Protein AF-A0A260ZCN0-F1 (afdb_monomer_lite)

Radius of gyration: 66.16 Å; chains: 1; bounding box: 116×48×173 Å

Sequence (180 aa):
MSRKSAQKAKTESAELRALKKELEFVKFQLKKEKLTNKLKAQRNEKEIQELIAEGESVLSQQHQEQEREMNQMKQKVRETRQLLEHEEFIHNRNIVVQMECDEEMLKKEQAITRQLEQRNKELKDALDKGIKCGHTLCVRCLKQIARPDSIECPFDDHVTELDEKEKIDGLPKNYIVFNM

Structure (mmCIF, N/CA/C/O backbone):
data_AF-A0A260ZCN0-F1
#
_entry.id   AF-A0A260ZCN0-F1
#
loop_
_atom_site.group_PDB
_atom_site.id
_atom_site.type_symbol
_atom_site.label_atom_id
_atom_site.label_alt_id
_atom_site.label_comp_id
_atom_site.label_asym_id
_atom_site.label_entity_id
_atom_site.label_seq_id
_atom_site.pdbx_PDB_ins_code
_atom_site.Cartn_x
_atom_site.Cartn_y
_atom_site.Cartn_z
_atom_site.occupancy
_atom_site.B_iso_or_equiv
_atom_site.auth_seq_id
_atom_site.auth_comp_id
_atom_site.auth_asym_id
_atom_site.auth_atom_id
_atom_site.pdbx_PDB_model_num
ATOM 1 N N . MET A 1 1 ? 74.361 25.946 -81.934 1.00 52.28 1 MET A N 1
ATOM 2 C CA . MET A 1 1 ? 73.601 26.024 -80.662 1.00 52.28 1 MET A CA 1
ATOM 3 C C . MET A 1 1 ? 72.387 25.070 -80.562 1.00 52.28 1 MET A C 1
ATOM 5 O O . MET A 1 1 ? 71.579 25.234 -79.665 1.00 52.28 1 MET A O 1
ATOM 9 N N . SER A 1 2 ? 72.263 24.019 -81.391 1.00 58.28 2 SER A N 1
ATOM 10 C CA . SER A 1 2 ? 70.994 23.261 -81.523 1.00 58.28 2 SER A CA 1
ATOM 11 C C . SER A 1 2 ? 70.897 21.941 -80.712 1.00 58.28 2 SER A C 1
ATOM 13 O O . SER A 1 2 ? 69.807 21.522 -80.336 1.00 58.28 2 SER A O 1
ATOM 15 N N . ARG A 1 3 ? 72.020 21.295 -80.343 1.00 57.66 3 ARG A N 1
ATOM 16 C CA . ARG A 1 3 ? 72.002 19.980 -79.651 1.00 57.66 3 ARG A CA 1
ATOM 17 C C . ARG A 1 3 ? 71.598 20.027 -78.167 1.00 57.66 3 ARG A C 1
ATOM 19 O O . ARG A 1 3 ? 70.910 19.119 -77.713 1.00 57.66 3 ARG A O 1
ATOM 26 N N . LYS A 1 4 ? 71.961 21.082 -77.421 1.00 58.62 4 LYS A N 1
ATOM 27 C CA . LYS A 1 4 ? 71.627 21.208 -75.984 1.00 58.62 4 LYS A CA 1
ATOM 28 C C . LYS A 1 4 ? 70.117 21.387 -75.740 1.00 58.62 4 LYS A C 1
ATOM 30 O O . LYS A 1 4 ? 69.588 20.789 -74.810 1.00 58.62 4 LYS A O 1
ATOM 35 N N . SER A 1 5 ? 69.410 22.119 -76.607 1.00 61.53 5 SER A N 1
ATOM 36 C CA . SER A 1 5 ? 67.952 22.308 -76.492 1.00 61.53 5 SER A CA 1
ATOM 37 C C . SER A 1 5 ? 67.153 21.039 -76.809 1.00 61.53 5 SER A C 1
ATOM 39 O O . SER A 1 5 ? 66.167 20.756 -76.139 1.00 61.53 5 SER A O 1
ATOM 41 N N . ALA A 1 6 ? 67.599 20.224 -77.773 1.00 62.78 6 ALA A N 1
ATOM 42 C CA . ALA A 1 6 ? 66.925 18.969 -78.126 1.00 62.78 6 ALA A CA 1
ATOM 43 C C . ALA A 1 6 ? 67.059 17.879 -77.044 1.00 62.78 6 ALA A C 1
ATOM 45 O O . ALA A 1 6 ? 66.185 17.027 -76.902 1.00 62.78 6 ALA A O 1
ATOM 46 N N . GLN A 1 7 ? 68.155 17.893 -76.280 1.00 65.44 7 GLN A N 1
ATOM 47 C CA . GLN A 1 7 ? 68.408 16.933 -75.203 1.00 65.44 7 GLN A CA 1
ATOM 48 C C . GLN A 1 7 ? 67.627 17.299 -73.933 1.00 65.44 7 GLN A C 1
ATOM 50 O O . GLN A 1 7 ? 67.027 16.416 -73.326 1.00 65.44 7 GLN A O 1
ATOM 55 N N . LYS A 1 8 ? 67.528 18.602 -73.624 1.00 70.06 8 LYS A N 1
ATOM 56 C CA . LYS A 1 8 ? 66.684 19.145 -72.549 1.00 70.06 8 LYS A CA 1
ATOM 57 C C . LYS A 1 8 ? 65.188 18.882 -72.789 1.00 70.06 8 LYS A C 1
ATOM 59 O O . LYS A 1 8 ? 64.498 18.404 -71.899 1.00 70.06 8 LYS A O 1
ATOM 64 N N . ALA A 1 9 ? 64.710 19.060 -74.023 1.00 69.62 9 ALA A N 1
ATOM 65 C CA . ALA A 1 9 ? 63.323 18.746 -74.383 1.00 69.62 9 ALA A CA 1
ATOM 66 C C . ALA A 1 9 ? 62.988 17.241 -74.262 1.00 69.62 9 ALA A C 1
ATOM 68 O O . ALA A 1 9 ? 61.853 16.864 -73.967 1.00 69.62 9 ALA A O 1
ATOM 69 N N . LYS A 1 10 ? 63.971 16.353 -74.477 1.00 72.19 10 LYS A N 1
ATOM 70 C CA . LYS A 1 10 ? 63.798 14.900 -74.307 1.00 72.19 10 LYS A CA 1
ATOM 71 C C . LYS A 1 10 ? 63.742 14.485 -72.837 1.00 72.19 10 LYS A C 1
ATOM 73 O O . LYS A 1 10 ? 62.927 13.626 -72.507 1.00 72.19 10 LYS A O 1
ATOM 78 N N . THR A 1 11 ? 64.567 15.079 -71.973 1.00 74.44 11 THR A N 1
ATOM 79 C CA . THR A 1 11 ? 64.522 14.830 -70.523 1.00 74.44 11 THR A CA 1
ATOM 80 C C . THR A 1 11 ? 63.240 15.384 -69.910 1.00 74.44 11 THR A C 1
ATOM 82 O O . THR A 1 11 ? 62.539 14.640 -69.234 1.00 74.44 11 THR A O 1
ATOM 85 N N . GLU A 1 12 ? 62.834 16.603 -70.278 1.00 76.50 12 GLU A N 1
ATOM 86 C CA . GLU A 1 12 ? 61.551 17.192 -69.862 1.00 76.50 12 GLU A CA 1
ATOM 87 C C . GLU A 1 12 ? 60.355 16.333 -70.331 1.00 76.50 12 GLU A C 1
ATOM 89 O O . GLU A 1 12 ? 59.405 16.103 -69.586 1.00 76.50 12 GLU A O 1
ATOM 94 N N . SER A 1 13 ? 60.411 15.759 -71.541 1.00 81.94 13 SER A N 1
ATOM 95 C CA . SER A 1 13 ? 59.388 14.824 -72.048 1.00 81.94 13 SER A CA 1
ATOM 96 C C . SER A 1 13 ? 59.341 13.483 -71.295 1.00 81.94 13 SER A C 1
ATOM 98 O O . SER A 1 13 ? 58.280 12.847 -71.218 1.00 81.94 13 SER A O 1
ATOM 100 N N . ALA A 1 14 ? 60.476 13.015 -70.774 1.00 84.50 14 ALA A N 1
ATOM 101 C CA . ALA A 1 14 ? 60.560 11.793 -69.978 1.00 84.50 14 ALA A CA 1
ATOM 102 C C . ALA A 1 14 ? 60.052 12.026 -68.547 1.00 84.50 14 ALA A C 1
ATOM 104 O O . ALA A 1 14 ? 59.240 11.239 -68.061 1.00 84.50 14 ALA A O 1
ATOM 105 N N . GLU A 1 15 ? 60.440 13.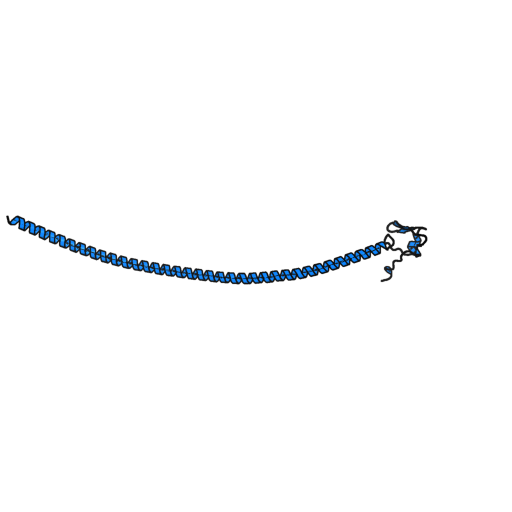140 -67.925 1.00 88.62 15 GLU A N 1
ATOM 106 C CA . GLU A 1 15 ? 59.958 13.586 -66.611 1.00 88.62 15 GLU A CA 1
ATOM 107 C C . GLU A 1 15 ? 58.442 13.812 -66.619 1.00 88.62 15 GLU A C 1
ATOM 109 O O . GLU A 1 15 ? 57.727 13.286 -65.767 1.00 88.62 15 GLU A O 1
ATOM 114 N N . LEU A 1 16 ? 57.911 14.475 -67.652 1.00 88.75 16 LEU A N 1
ATOM 115 C CA . LEU A 1 16 ? 56.467 14.659 -67.820 1.00 88.75 16 LEU A CA 1
ATOM 116 C C . LEU A 1 16 ? 55.721 13.317 -67.943 1.00 88.75 16 LEU A C 1
ATOM 118 O O . LEU A 1 16 ? 54.585 13.181 -67.489 1.00 88.75 16 LEU A O 1
ATOM 122 N N . ARG A 1 17 ? 56.341 12.305 -68.566 1.00 88.25 17 ARG A N 1
ATOM 123 C CA . ARG A 1 17 ? 55.774 10.949 -68.655 1.00 88.25 17 ARG A CA 1
ATOM 124 C C . ARG A 1 17 ? 55.817 10.210 -67.319 1.00 88.25 17 ARG A C 1
ATOM 126 O O . ARG A 1 17 ? 54.862 9.494 -67.026 1.00 88.25 17 ARG A O 1
ATOM 133 N N . ALA A 1 18 ? 56.878 10.375 -66.532 1.00 90.69 18 ALA A N 1
ATOM 134 C CA . ALA A 1 18 ? 56.987 9.796 -65.194 1.00 90.69 18 ALA A CA 1
ATOM 135 C C . ALA A 1 18 ? 55.939 10.400 -64.244 1.00 90.69 18 ALA A C 1
ATOM 137 O O . ALA A 1 18 ? 55.134 9.660 -63.682 1.00 90.69 18 ALA A O 1
ATOM 138 N N . LEU A 1 19 ? 55.839 11.733 -64.198 1.00 92.50 19 LEU A N 1
ATOM 139 C CA . LEU A 1 19 ? 54.845 12.450 -63.392 1.00 92.50 19 LEU A CA 1
ATOM 140 C C . LEU A 1 19 ? 53.403 12.084 -63.769 1.00 92.50 19 LEU A C 1
ATOM 142 O O . LEU A 1 19 ? 52.552 11.937 -62.897 1.00 92.50 19 LEU A O 1
ATOM 146 N N . LYS A 1 20 ? 53.107 11.874 -65.060 1.00 93.62 20 LYS A N 1
ATOM 147 C CA . LYS A 1 20 ? 51.784 11.383 -65.488 1.00 93.62 20 LYS A CA 1
ATOM 148 C C . LYS A 1 20 ? 51.471 9.991 -64.938 1.00 93.62 20 LYS A C 1
ATOM 150 O O . LYS A 1 20 ? 50.339 9.755 -64.529 1.00 93.62 20 LYS A O 1
ATOM 155 N N . LYS A 1 21 ? 52.445 9.075 -64.917 1.00 94.19 21 LYS A N 1
ATOM 156 C CA . LYS A 1 21 ? 52.254 7.727 -64.353 1.00 94.19 21 LYS A CA 1
ATOM 157 C C . LYS A 1 21 ? 52.048 7.773 -62.840 1.00 94.19 21 LYS A C 1
ATOM 159 O O . LYS A 1 21 ? 51.161 7.088 -62.340 1.00 94.19 21 LYS A O 1
ATOM 164 N N . GLU A 1 22 ? 52.818 8.594 -62.132 1.00 94.62 22 GLU A N 1
ATOM 165 C CA . GLU A 1 22 ? 52.644 8.807 -60.690 1.00 94.62 22 GLU A CA 1
ATOM 166 C C . GLU A 1 22 ? 51.281 9.425 -60.371 1.00 94.62 22 GLU A C 1
ATOM 168 O O . GLU A 1 22 ? 50.583 8.944 -59.481 1.00 94.62 22 GLU A O 1
ATOM 173 N N . LEU A 1 23 ? 50.846 10.423 -61.145 1.00 95.38 23 LEU A N 1
ATOM 174 C CA . LEU A 1 23 ? 49.527 11.031 -60.988 1.00 95.38 23 LEU A CA 1
ATOM 175 C C . LEU A 1 23 ? 48.401 10.003 -61.176 1.00 95.38 23 LEU A C 1
ATOM 177 O O . LEU A 1 23 ? 47.452 9.988 -60.394 1.00 95.38 23 LEU A O 1
ATOM 181 N N . GLU A 1 24 ? 48.495 9.134 -62.184 1.00 95.38 24 GLU A N 1
ATOM 182 C CA . GLU A 1 24 ? 47.519 8.056 -62.384 1.00 95.38 24 GLU A CA 1
ATOM 183 C C . GLU A 1 24 ? 47.536 7.035 -61.236 1.00 95.38 24 GLU A C 1
ATOM 185 O O . GLU A 1 24 ? 46.475 6.612 -60.770 1.00 95.38 24 GLU A O 1
ATOM 190 N N . PHE A 1 25 ? 48.713 6.700 -60.703 1.00 95.62 25 PHE A N 1
ATOM 191 C CA . PHE A 1 25 ? 48.827 5.830 -59.533 1.00 95.62 25 PHE A CA 1
ATOM 192 C C . PHE A 1 25 ? 48.200 6.456 -58.277 1.00 95.62 25 PHE A C 1
ATOM 194 O O . PHE A 1 25 ? 47.422 5.802 -57.582 1.00 95.62 25 PHE A O 1
ATOM 201 N N . VAL A 1 26 ? 48.462 7.738 -58.009 1.00 95.88 26 VAL A N 1
ATOM 202 C CA . VAL A 1 26 ? 47.869 8.465 -56.876 1.00 95.88 26 VAL A CA 1
ATOM 203 C C . VAL A 1 26 ? 46.351 8.570 -57.027 1.00 95.88 26 VAL A C 1
ATOM 205 O O . VAL A 1 26 ? 45.623 8.321 -56.067 1.00 95.88 26 VAL A O 1
ATOM 208 N N . LYS A 1 27 ? 45.838 8.855 -58.232 1.00 96.06 27 LYS A N 1
ATOM 209 C CA . LYS A 1 27 ? 44.388 8.845 -58.508 1.00 96.06 27 LYS A CA 1
ATOM 210 C C . LYS A 1 27 ? 43.766 7.479 -58.227 1.00 96.06 27 LYS A C 1
ATOM 212 O O . LYS A 1 27 ? 42.673 7.413 -57.660 1.00 96.06 27 LYS A O 1
ATOM 217 N N . PHE A 1 28 ? 44.447 6.399 -58.608 1.00 96.06 28 PHE A N 1
ATOM 218 C CA . PHE A 1 28 ? 44.000 5.039 -58.323 1.00 96.06 28 PHE A CA 1
ATOM 219 C C . PHE A 1 28 ? 43.933 4.770 -56.812 1.00 96.06 28 PHE A C 1
ATOM 221 O O . PHE A 1 28 ? 42.899 4.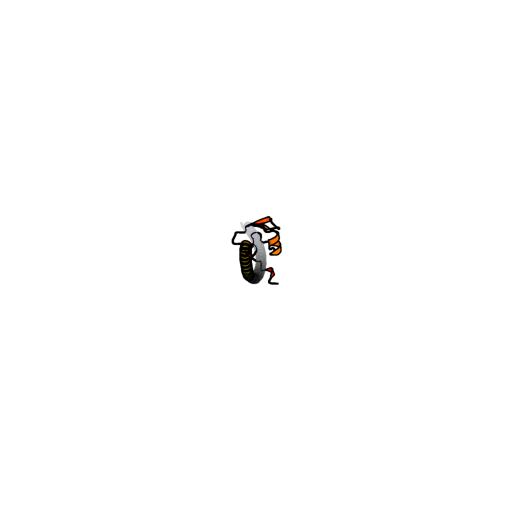304 -56.328 1.00 96.06 28 PHE A O 1
ATOM 228 N N . GLN A 1 29 ? 44.978 5.128 -56.058 1.00 96.25 29 GLN A N 1
ATOM 229 C CA . GLN A 1 29 ? 44.993 4.976 -54.597 1.00 96.25 29 GLN A CA 1
ATOM 230 C C . GLN A 1 29 ? 43.887 5.794 -53.928 1.00 96.25 29 GLN A C 1
ATOM 232 O O . GLN A 1 29 ? 43.117 5.252 -53.138 1.00 96.25 29 GLN A O 1
ATOM 237 N N . LEU A 1 30 ? 43.720 7.057 -54.329 1.00 96.31 30 LEU A N 1
ATOM 238 C CA . LEU A 1 30 ? 42.662 7.929 -53.822 1.00 96.31 30 LEU A CA 1
ATOM 239 C C . LEU A 1 30 ? 41.268 7.334 -54.081 1.00 96.31 30 LEU A C 1
ATOM 241 O O . LEU A 1 30 ? 40.384 7.399 -53.229 1.00 96.31 30 LEU A O 1
ATOM 245 N N . LYS A 1 31 ? 41.047 6.734 -55.258 1.00 96.38 31 LYS A N 1
ATOM 246 C CA . LYS A 1 31 ? 39.773 6.083 -55.595 1.00 96.38 31 LYS A CA 1
ATOM 247 C C . LYS A 1 31 ? 39.524 4.848 -54.726 1.00 96.38 31 LYS A C 1
ATOM 249 O O . LYS A 1 31 ? 38.403 4.667 -54.248 1.00 96.38 31 LYS A O 1
ATOM 254 N N . LYS A 1 32 ? 40.552 4.025 -54.496 1.00 96.69 32 LYS A N 1
ATOM 255 C CA . LYS A 1 32 ? 40.486 2.855 -53.607 1.00 96.69 32 LYS A CA 1
ATOM 256 C C . LYS A 1 32 ? 40.180 3.266 -52.165 1.00 96.69 32 LYS A C 1
ATOM 258 O O . LYS A 1 32 ? 39.310 2.673 -51.527 1.00 96.69 32 LYS A O 1
ATOM 263 N N . GLU A 1 33 ? 40.856 4.294 -51.667 1.00 96.50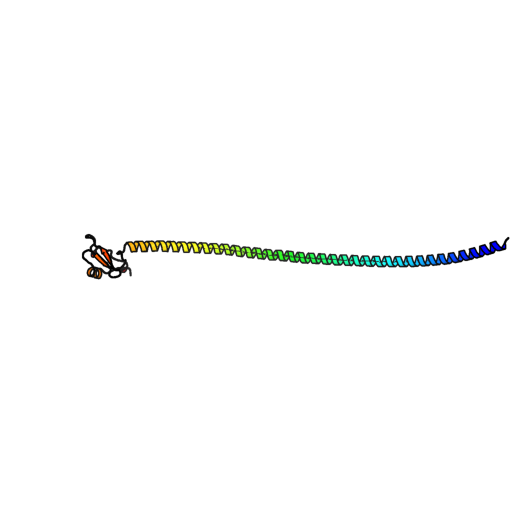 33 GLU A N 1
ATOM 264 C CA . GLU A 1 33 ? 40.660 4.812 -50.314 1.00 96.50 33 GLU A CA 1
ATOM 265 C C . GLU A 1 33 ? 39.252 5.391 -50.134 1.00 96.50 33 GLU A C 1
ATOM 267 O O . GLU A 1 33 ? 38.553 5.022 -49.193 1.00 96.50 33 GLU A O 1
ATOM 272 N N . LYS A 1 34 ? 38.768 6.192 -51.093 1.00 96.31 34 LYS A N 1
ATOM 273 C CA . LYS A 1 34 ? 37.386 6.701 -51.099 1.00 96.31 34 LYS A CA 1
ATOM 274 C C . LYS A 1 34 ? 36.351 5.579 -51.045 1.00 96.31 34 LYS A C 1
ATOM 276 O O . LYS A 1 34 ? 35.388 5.678 -50.287 1.00 96.31 34 LYS A O 1
ATOM 281 N N . LEU A 1 35 ? 36.544 4.515 -51.828 1.00 96.69 35 LEU A N 1
ATOM 282 C CA . LEU A 1 35 ? 35.643 3.361 -51.818 1.00 96.69 35 LEU A CA 1
ATOM 283 C C . LEU A 1 35 ? 35.655 2.659 -50.452 1.00 96.69 35 LEU A C 1
ATOM 285 O O . LEU A 1 35 ? 34.602 2.341 -49.906 1.00 96.69 35 LEU A O 1
ATOM 289 N N . THR A 1 36 ? 36.847 2.472 -49.883 1.00 96.38 36 THR A N 1
ATOM 290 C CA . THR A 1 36 ? 37.036 1.835 -48.573 1.00 96.38 36 THR A CA 1
ATOM 291 C C . THR A 1 36 ? 36.370 2.650 -47.463 1.00 96.38 36 THR A C 1
ATOM 293 O O . THR A 1 36 ? 35.648 2.092 -46.640 1.00 96.38 36 THR A O 1
ATOM 296 N N . ASN A 1 37 ? 36.549 3.972 -47.467 1.00 96.50 37 ASN A N 1
ATOM 297 C CA . ASN A 1 37 ? 35.938 4.865 -46.485 1.00 96.50 37 ASN A CA 1
ATOM 298 C C . ASN A 1 37 ? 34.414 4.888 -46.616 1.00 96.50 37 ASN A C 1
ATOM 300 O O . ASN A 1 37 ? 33.721 4.849 -45.604 1.00 96.50 37 ASN A O 1
ATOM 304 N N . LYS A 1 38 ? 33.884 4.862 -47.846 1.00 97.00 38 LYS A N 1
ATOM 305 C CA . LYS A 1 38 ? 32.438 4.768 -48.081 1.00 97.00 38 LYS A CA 1
ATOM 306 C C . LYS A 1 38 ? 31.850 3.478 -47.502 1.00 97.00 38 LYS A C 1
ATOM 308 O O . LYS A 1 38 ? 30.822 3.531 -46.837 1.00 97.00 38 LYS A O 1
ATOM 313 N N . LEU A 1 39 ? 32.509 2.339 -47.721 1.00 96.31 39 LEU A N 1
ATOM 314 C CA . LEU A 1 39 ? 32.069 1.052 -47.172 1.00 96.31 39 LEU A CA 1
ATOM 315 C C . LEU A 1 39 ? 32.130 1.029 -45.639 1.00 96.31 39 LEU A C 1
ATOM 317 O O . LEU A 1 39 ? 31.202 0.541 -45.001 1.00 96.31 39 LEU A O 1
ATOM 321 N N . LYS A 1 40 ? 33.191 1.589 -45.042 1.00 97.06 40 LYS A N 1
ATOM 322 C CA . LYS A 1 40 ? 33.300 1.727 -43.581 1.00 97.06 40 LYS A CA 1
ATOM 323 C C . LYS A 1 40 ? 32.192 2.609 -43.011 1.00 97.06 40 LYS A C 1
ATOM 325 O O . LYS A 1 40 ? 31.557 2.209 -42.048 1.00 97.06 40 LYS A O 1
ATOM 330 N N . ALA A 1 41 ? 31.921 3.760 -43.626 1.00 96.69 41 ALA A N 1
ATOM 331 C CA . ALA A 1 41 ? 30.849 4.651 -43.190 1.00 96.69 41 ALA A CA 1
ATOM 332 C C . ALA A 1 41 ? 29.482 3.949 -43.215 1.00 96.69 41 ALA A C 1
ATOM 334 O O . ALA A 1 41 ? 28.764 3.996 -42.227 1.00 96.69 41 ALA A O 1
ATOM 335 N N . GLN A 1 42 ? 29.173 3.217 -44.292 1.00 96.62 42 GLN A N 1
ATOM 336 C CA . GLN A 1 42 ? 27.932 2.439 -44.392 1.00 96.62 42 GLN A CA 1
ATOM 337 C C . GLN A 1 42 ? 27.834 1.328 -43.342 1.00 96.62 42 GLN A C 1
ATOM 339 O O . GLN A 1 42 ? 26.749 1.051 -42.842 1.00 96.62 42 GLN A O 1
ATOM 344 N N . ARG A 1 43 ? 28.951 0.666 -43.020 1.00 97.00 43 ARG A N 1
ATOM 345 C CA . ARG A 1 43 ? 28.979 -0.353 -41.965 1.00 97.00 43 ARG A CA 1
ATOM 346 C C . ARG A 1 43 ? 28.701 0.265 -40.598 1.00 97.00 43 ARG A C 1
ATOM 348 O O . ARG A 1 43 ? 27.837 -0.230 -39.890 1.00 97.00 43 ARG A O 1
ATOM 355 N N . ASN A 1 44 ? 29.391 1.355 -40.275 1.00 96.19 44 ASN A N 1
ATOM 356 C CA . ASN A 1 44 ? 29.216 2.047 -39.003 1.00 96.19 44 ASN A CA 1
ATOM 357 C C . ASN A 1 44 ? 27.791 2.605 -38.863 1.00 96.19 44 ASN A C 1
ATOM 359 O O . ASN A 1 44 ? 27.219 2.549 -37.785 1.00 96.19 44 ASN A O 1
ATOM 363 N N . GLU A 1 45 ? 27.202 3.120 -39.945 1.00 97.50 45 GLU A N 1
ATOM 364 C CA . GLU A 1 45 ? 25.824 3.620 -39.942 1.00 97.50 45 GLU A CA 1
ATOM 365 C C . GLU A 1 45 ? 24.811 2.512 -39.623 1.00 97.50 45 GLU A C 1
ATOM 367 O O . GLU A 1 45 ? 23.909 2.728 -38.818 1.00 97.50 45 GLU A O 1
ATOM 372 N N . LYS A 1 46 ? 24.996 1.309 -40.184 1.00 96.94 46 LYS A N 1
ATOM 373 C CA . LYS A 1 46 ? 24.167 0.144 -39.840 1.00 96.94 46 LYS A CA 1
ATOM 374 C C . LYS A 1 46 ? 24.323 -0.268 -38.379 1.00 96.94 46 LYS A C 1
ATOM 376 O O . LYS A 1 46 ? 23.327 -0.491 -37.709 1.00 96.94 46 LYS A O 1
ATOM 381 N N . GLU A 1 47 ? 25.557 -0.318 -37.888 1.00 97.75 47 GLU A N 1
ATOM 382 C CA . GLU A 1 47 ? 25.850 -0.691 -36.500 1.00 97.75 47 GLU A CA 1
ATOM 383 C C . GLU A 1 47 ? 25.232 0.309 -35.508 1.00 97.75 47 GLU A C 1
ATOM 385 O O . GLU A 1 47 ? 24.643 -0.083 -34.507 1.00 97.75 47 GLU A O 1
ATOM 390 N N . ILE A 1 48 ? 25.264 1.609 -35.826 1.00 97.56 48 ILE A N 1
ATOM 391 C CA . ILE A 1 48 ? 24.577 2.641 -35.035 1.00 97.56 48 ILE A CA 1
ATOM 392 C C . ILE A 1 48 ? 23.058 2.421 -35.037 1.00 97.56 48 ILE A C 1
ATOM 394 O O . ILE A 1 48 ? 22.429 2.539 -33.989 1.00 97.56 48 ILE A O 1
ATOM 398 N N . GLN A 1 49 ? 22.460 2.106 -36.189 1.00 97.44 49 GLN A N 1
ATOM 399 C CA . GLN A 1 49 ? 21.018 1.846 -36.280 1.00 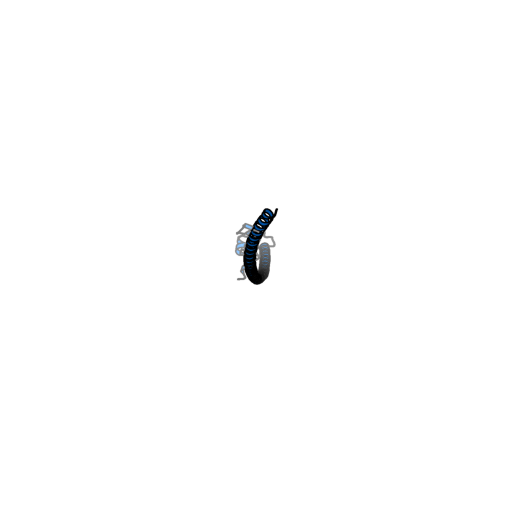97.44 49 GLN A CA 1
ATOM 400 C C . GLN A 1 49 ? 20.599 0.619 -35.462 1.00 97.44 49 GLN A C 1
ATOM 402 O O . GLN A 1 49 ? 19.578 0.669 -34.780 1.00 97.44 49 GLN A O 1
ATOM 407 N N . GLU A 1 50 ? 21.393 -0.452 -35.496 1.00 97.31 50 GLU A N 1
ATOM 408 C CA . GLU A 1 50 ? 21.160 -1.660 -34.698 1.00 97.31 50 GLU A CA 1
ATOM 409 C C . GLU A 1 50 ? 21.219 -1.350 -33.196 1.00 97.31 50 GLU A C 1
ATOM 411 O O . GLU A 1 50 ? 20.283 -1.677 -32.471 1.00 97.31 50 GLU A O 1
ATOM 416 N N . LEU A 1 51 ? 22.241 -0.615 -32.744 1.00 97.50 51 LEU A N 1
ATOM 417 C CA . LEU A 1 51 ? 22.369 -0.206 -31.340 1.00 97.50 51 LEU A CA 1
ATOM 418 C C . LEU A 1 51 ? 21.210 0.683 -30.867 1.00 97.50 51 LEU A C 1
ATOM 420 O O . LEU A 1 51 ? 20.760 0.555 -29.728 1.00 97.50 51 LEU A O 1
ATOM 424 N N . ILE A 1 52 ? 20.715 1.585 -31.722 1.00 97.56 52 ILE A N 1
ATOM 425 C CA . ILE A 1 52 ? 19.543 2.413 -31.403 1.00 97.56 52 ILE A CA 1
ATOM 426 C C . ILE A 1 52 ? 18.303 1.530 -31.244 1.00 97.56 52 ILE A C 1
ATOM 428 O O . ILE A 1 52 ? 17.602 1.657 -30.242 1.00 97.56 52 ILE A O 1
ATOM 432 N N . ALA A 1 53 ? 18.058 0.612 -32.182 1.00 97.12 53 ALA A N 1
ATOM 433 C CA . ALA A 1 53 ? 16.904 -0.284 -32.127 1.00 97.12 53 ALA A CA 1
ATOM 434 C C . ALA A 1 53 ? 16.937 -1.197 -30.888 1.00 97.12 53 ALA A C 1
ATOM 436 O O . ALA A 1 53 ? 15.914 -1.395 -30.228 1.00 97.12 53 ALA A O 1
ATOM 437 N N . GLU A 1 54 ? 18.114 -1.717 -30.531 1.00 97.38 54 GLU A N 1
ATOM 438 C CA . GLU A 1 54 ? 18.310 -2.481 -29.296 1.00 97.38 54 GLU A CA 1
ATOM 439 C C . GLU A 1 54 ? 18.032 -1.624 -28.056 1.00 97.38 54 GLU A C 1
ATOM 441 O O . GLU A 1 54 ? 17.293 -2.049 -27.166 1.00 97.38 54 GLU A O 1
ATOM 446 N N . GLY A 1 55 ? 18.562 -0.397 -28.017 1.00 97.12 55 GLY A N 1
ATOM 447 C CA . GLY A 1 55 ? 18.322 0.548 -26.929 1.00 97.12 55 GLY A CA 1
ATOM 448 C C . GLY A 1 55 ? 16.838 0.871 -26.742 1.00 97.12 55 GLY A C 1
ATOM 449 O O . GLY A 1 55 ? 16.328 0.809 -25.623 1.00 97.12 55 GLY A O 1
ATOM 450 N N . GLU A 1 56 ? 16.120 1.153 -27.830 1.00 97.25 56 GLU A N 1
ATOM 451 C CA . GLU A 1 56 ? 14.675 1.411 -27.811 1.00 97.25 56 GLU A CA 1
ATOM 452 C C . GLU A 1 56 ? 13.879 0.191 -27.330 1.00 97.25 56 GLU A C 1
ATOM 454 O O . GLU A 1 56 ? 12.963 0.329 -26.513 1.00 97.25 56 GLU A O 1
ATOM 459 N N . SER A 1 57 ? 14.254 -1.013 -27.774 1.00 97.06 57 SER A N 1
ATOM 460 C CA . SER A 1 57 ? 13.630 -2.260 -27.325 1.00 97.06 57 SER A CA 1
ATOM 461 C C . SER A 1 57 ? 13.816 -2.477 -25.821 1.00 97.06 57 SER A C 1
ATOM 463 O O . SER A 1 57 ? 12.851 -2.788 -25.120 1.00 97.06 57 SER A O 1
ATOM 465 N N . VAL A 1 58 ? 15.034 -2.292 -25.302 1.00 97.44 58 VAL A N 1
ATOM 466 C CA . VAL A 1 58 ? 15.329 -2.442 -23.867 1.00 97.44 58 VAL A CA 1
ATOM 467 C C . VAL A 1 58 ? 14.552 -1.419 -23.039 1.00 97.44 58 VAL A C 1
ATOM 469 O O . VAL A 1 58 ? 13.931 -1.784 -22.041 1.00 97.44 58 VAL A O 1
ATOM 472 N N . LEU A 1 59 ? 14.525 -0.154 -23.467 1.00 97.31 59 LEU A N 1
ATOM 473 C CA . LEU A 1 59 ? 13.760 0.895 -22.787 1.00 97.31 59 LEU A CA 1
ATOM 474 C C . LEU A 1 59 ? 12.258 0.585 -22.767 1.00 97.31 59 LEU A C 1
ATOM 476 O O . LEU A 1 59 ? 11.603 0.760 -21.739 1.00 97.31 59 LEU A O 1
ATOM 480 N N . SER A 1 60 ? 11.712 0.084 -23.878 1.00 97.19 60 SER A N 1
ATOM 481 C CA . SER A 1 60 ? 10.308 -0.323 -23.956 1.00 97.19 60 SER A CA 1
ATOM 482 C C . SER A 1 60 ? 9.989 -1.459 -22.978 1.00 97.19 60 SER A C 1
ATOM 484 O O . SER A 1 60 ? 9.000 -1.384 -22.245 1.00 97.19 60 SER A O 1
ATOM 486 N N . GLN A 1 61 ? 10.852 -2.478 -22.902 1.00 97.12 61 GLN A N 1
ATOM 487 C CA . GLN A 1 61 ? 10.696 -3.591 -21.960 1.00 97.12 61 GLN A CA 1
ATOM 488 C C . GLN A 1 61 ? 10.749 -3.123 -20.502 1.00 97.12 61 GLN A C 1
ATOM 490 O O . GLN A 1 61 ? 9.890 -3.509 -19.708 1.00 97.12 61 GLN A O 1
ATOM 495 N N . GLN A 1 62 ? 11.701 -2.248 -20.162 1.00 97.62 62 GLN A N 1
ATOM 496 C CA . GLN A 1 62 ? 11.807 -1.676 -18.818 1.00 97.62 62 GLN A CA 1
ATOM 497 C C . GLN A 1 62 ? 10.552 -0.892 -18.433 1.00 97.62 62 GLN A C 1
ATOM 499 O O . GLN A 1 62 ? 10.032 -1.074 -17.334 1.00 97.62 62 GLN A O 1
ATOM 504 N N . HIS A 1 63 ? 10.023 -0.063 -19.336 1.00 97.69 63 HIS A N 1
ATOM 505 C CA . HIS A 1 63 ? 8.796 0.684 -19.069 1.00 97.69 63 HIS A CA 1
ATOM 506 C C . HIS A 1 63 ? 7.603 -0.253 -18.824 1.00 97.69 63 HIS A C 1
ATOM 508 O O . HIS A 1 63 ? 6.838 -0.059 -17.880 1.00 97.69 63 HIS A O 1
ATOM 514 N N . GLN A 1 64 ? 7.454 -1.304 -19.638 1.00 97.56 64 GLN A N 1
ATOM 515 C CA . GLN A 1 64 ? 6.395 -2.301 -19.454 1.00 97.56 64 GLN A CA 1
ATOM 516 C C . GLN A 1 64 ? 6.536 -3.071 -18.136 1.00 97.56 64 GLN A C 1
ATOM 518 O O . GLN A 1 64 ? 5.540 -3.433 -17.512 1.00 97.56 64 GLN A O 1
ATOM 523 N N . GLU A 1 65 ? 7.759 -3.369 -17.705 1.00 97.94 65 GLU A N 1
ATOM 524 C CA . GLU A 1 65 ? 8.011 -4.009 -16.415 1.00 97.94 65 GLU A CA 1
ATOM 525 C C . GLU A 1 65 ? 7.660 -3.089 -15.244 1.00 97.94 65 GLU A C 1
ATOM 527 O O . GLU A 1 65 ? 6.871 -3.484 -14.388 1.00 97.94 65 GLU A O 1
ATOM 532 N N . GLN A 1 66 ? 8.118 -1.837 -15.270 1.00 97.81 66 GLN A N 1
ATOM 533 C CA . GLN A 1 66 ? 7.771 -0.837 -14.257 1.00 97.81 66 GLN A CA 1
ATOM 534 C C . GLN A 1 66 ? 6.259 -0.611 -14.158 1.00 97.81 66 GLN A C 1
ATOM 536 O O . GLN A 1 66 ? 5.704 -0.516 -13.063 1.00 97.81 66 GLN A O 1
ATOM 541 N N . GLU A 1 67 ? 5.562 -0.555 -15.293 1.00 98.25 67 GLU A N 1
ATOM 542 C CA . GLU A 1 67 ? 4.108 -0.417 -15.313 1.00 98.25 67 GLU A CA 1
ATOM 543 C C . GLU A 1 67 ? 3.410 -1.645 -14.708 1.00 98.25 67 GLU A C 1
ATOM 545 O O . GLU A 1 67 ? 2.467 -1.502 -13.920 1.00 98.25 67 GLU A O 1
ATOM 550 N N . ARG A 1 68 ? 3.896 -2.859 -15.007 1.00 98.19 68 ARG A N 1
ATOM 551 C CA . ARG A 1 68 ? 3.394 -4.098 -14.393 1.00 98.19 68 ARG A CA 1
ATOM 552 C C . ARG A 1 68 ? 3.592 -4.094 -12.880 1.00 98.19 68 ARG A C 1
ATOM 554 O O . ARG A 1 68 ? 2.636 -4.372 -12.155 1.00 98.19 68 ARG A O 1
ATOM 561 N N . GLU A 1 69 ? 4.781 -3.747 -12.399 1.00 98.31 69 GLU A N 1
ATOM 562 C CA . GLU A 1 69 ? 5.081 -3.660 -10.965 1.00 98.31 69 GLU A CA 1
ATOM 563 C C . GLU A 1 69 ? 4.212 -2.614 -10.263 1.00 98.31 69 GLU A C 1
ATOM 565 O O . GLU A 1 69 ? 3.618 -2.885 -9.216 1.00 98.31 69 GLU A O 1
ATOM 570 N N . MET A 1 70 ? 4.059 -1.436 -10.870 1.00 98.06 70 MET A N 1
ATOM 571 C CA . MET A 1 70 ? 3.212 -0.371 -10.342 1.00 98.06 70 MET A CA 1
ATOM 572 C C . MET A 1 70 ? 1.751 -0.817 -10.237 1.00 98.06 70 MET A C 1
ATOM 574 O O . MET A 1 70 ? 1.085 -0.540 -9.238 1.00 98.06 70 MET A O 1
ATOM 578 N N . ASN A 1 71 ? 1.239 -1.523 -11.245 1.00 98.25 71 ASN A N 1
ATOM 579 C CA . ASN A 1 71 ? -0.130 -2.027 -11.236 1.00 98.25 71 ASN A CA 1
ATOM 580 C C . ASN A 1 71 ? -0.330 -3.126 -10.183 1.00 98.25 71 ASN A C 1
ATOM 582 O O . ASN A 1 71 ? -1.333 -3.100 -9.466 1.00 98.25 71 ASN A O 1
ATOM 586 N N . GLN A 1 72 ? 0.642 -4.025 -10.007 1.00 98.44 72 GLN A N 1
ATOM 587 C CA . GLN A 1 72 ? 0.624 -4.996 -8.909 1.00 98.44 72 GLN A CA 1
ATOM 588 C C . GLN A 1 72 ? 0.640 -4.306 -7.542 1.00 98.44 72 GLN A C 1
ATOM 590 O O . GLN A 1 72 ? -0.117 -4.682 -6.647 1.00 98.44 72 GLN A O 1
ATOM 595 N N . MET A 1 73 ? 1.464 -3.271 -7.371 1.00 98.31 73 MET A N 1
ATOM 596 C CA . MET A 1 73 ? 1.536 -2.523 -6.119 1.00 98.31 73 MET A CA 1
ATOM 597 C C . MET A 1 73 ? 0.228 -1.784 -5.825 1.00 98.31 73 MET A C 1
ATOM 599 O O . MET A 1 73 ? -0.276 -1.860 -4.707 1.00 98.31 73 MET A O 1
ATOM 603 N N . LYS A 1 74 ? -0.378 -1.138 -6.830 1.00 98.38 74 LYS A N 1
ATOM 604 C CA . LYS A 1 74 ? -1.703 -0.510 -6.701 1.00 98.38 74 LYS A CA 1
ATOM 605 C C . LYS A 1 74 ? -2.760 -1.515 -6.252 1.00 98.38 74 LYS A C 1
ATOM 607 O O . LYS A 1 74 ? -3.587 -1.176 -5.410 1.00 98.38 74 LYS A O 1
ATOM 612 N N . GLN A 1 75 ? -2.729 -2.731 -6.794 1.00 98.25 75 GLN A N 1
ATOM 613 C CA . GLN A 1 75 ? -3.664 -3.783 -6.410 1.00 98.25 75 GLN A CA 1
ATOM 614 C C . GLN A 1 75 ? -3.459 -4.217 -4.953 1.00 98.25 75 GLN A C 1
ATOM 616 O O . GLN A 1 75 ? -4.417 -4.201 -4.184 1.00 98.25 75 GLN A O 1
ATOM 621 N N . LYS A 1 76 ? -2.213 -4.483 -4.541 1.00 98.38 76 LYS A N 1
ATOM 622 C CA . LYS A 1 76 ? -1.888 -4.820 -3.145 1.00 98.38 76 LYS A CA 1
ATOM 623 C C . LYS A 1 76 ? -2.346 -3.737 -2.171 1.00 98.38 76 LYS A C 1
ATOM 625 O O . LYS A 1 76 ? -2.964 -4.046 -1.164 1.00 98.38 76 LYS A O 1
ATOM 630 N N . VAL A 1 77 ? -2.109 -2.463 -2.492 1.00 98.50 77 VAL A N 1
ATOM 631 C CA . VAL A 1 77 ? -2.556 -1.338 -1.653 1.00 98.50 77 VAL A CA 1
ATOM 632 C C . VAL A 1 77 ? -4.080 -1.316 -1.510 1.00 98.50 77 VAL A C 1
ATOM 634 O O . VAL A 1 77 ? -4.579 -1.077 -0.412 1.00 98.50 77 VAL A O 1
ATOM 637 N N . ARG A 1 78 ? -4.832 -1.582 -2.587 1.00 98.06 78 ARG A N 1
ATOM 638 C CA . ARG A 1 78 ? -6.302 -1.660 -2.526 1.00 98.06 78 ARG A CA 1
ATOM 639 C C . ARG A 1 78 ? -6.770 -2.797 -1.622 1.00 98.06 78 ARG A C 1
ATOM 641 O O . ARG A 1 78 ? -7.635 -2.569 -0.784 1.00 98.06 78 ARG A O 1
ATOM 648 N N . GLU A 1 79 ? -6.186 -3.980 -1.772 1.00 98.12 79 GLU A N 1
ATOM 649 C CA . GLU A 1 79 ? -6.532 -5.162 -0.975 1.00 98.12 79 GLU A CA 1
ATOM 650 C C . GLU A 1 79 ? -6.201 -4.954 0.507 1.00 98.12 79 GLU A C 1
ATOM 652 O O . GLU A 1 79 ? -7.058 -5.143 1.366 1.00 98.12 79 GLU A O 1
ATOM 657 N N . THR A 1 80 ? -4.993 -4.475 0.818 1.00 98.25 80 THR A N 1
ATOM 658 C CA . THR A 1 80 ? -4.589 -4.162 2.195 1.00 98.25 80 THR A CA 1
ATOM 659 C C . THR A 1 80 ? -5.499 -3.114 2.822 1.00 98.25 80 THR A C 1
ATOM 661 O O . THR A 1 80 ? -5.898 -3.262 3.972 1.00 98.25 80 THR A O 1
ATOM 664 N N . ARG A 1 81 ? -5.875 -2.074 2.072 1.00 98.31 81 ARG A N 1
ATOM 665 C CA . ARG A 1 81 ? -6.796 -1.050 2.568 1.00 98.31 81 ARG A CA 1
ATOM 666 C C . ARG A 1 81 ? -8.161 -1.637 2.931 1.00 98.31 81 ARG A C 1
ATOM 668 O O . ARG A 1 81 ? -8.671 -1.324 3.997 1.00 98.31 81 ARG A O 1
ATOM 675 N N . GLN A 1 82 ? -8.727 -2.492 2.080 1.00 98.00 82 GLN A N 1
ATOM 676 C CA . GLN A 1 82 ? -10.014 -3.139 2.358 1.00 98.00 82 GLN A CA 1
ATOM 677 C C . GLN A 1 82 ? -9.957 -4.029 3.605 1.00 98.00 82 GLN A C 1
ATOM 679 O O . GLN A 1 82 ? -10.901 -4.041 4.392 1.00 98.00 82 GLN A O 1
ATOM 684 N N . LEU A 1 83 ? -8.849 -4.751 3.799 1.00 98.12 83 LEU A N 1
ATOM 685 C CA . LEU A 1 83 ? -8.640 -5.569 4.994 1.00 98.12 83 LEU A CA 1
ATOM 686 C C . LEU A 1 83 ? -8.570 -4.707 6.257 1.00 98.12 83 LEU A C 1
ATOM 688 O O . LEU A 1 83 ? -9.275 -4.997 7.216 1.00 98.12 83 LEU A O 1
ATOM 692 N N . LEU A 1 84 ? -7.795 -3.621 6.231 1.00 98.19 84 LEU A N 1
ATOM 693 C CA . LEU A 1 84 ? -7.676 -2.710 7.371 1.00 98.19 84 LEU A CA 1
ATOM 694 C C . LEU A 1 84 ? -9.005 -2.028 7.710 1.00 98.19 84 LEU A C 1
ATOM 696 O O . LEU A 1 84 ? -9.370 -1.965 8.878 1.00 98.19 84 LEU A O 1
ATOM 700 N N . GLU A 1 85 ? -9.758 -1.571 6.705 1.00 97.94 85 GLU A N 1
ATOM 701 C CA . GLU A 1 85 ? -11.092 -0.989 6.912 1.00 97.94 85 GLU A CA 1
ATOM 702 C C . GLU A 1 85 ? -12.052 -2.010 7.554 1.00 97.94 85 GLU A C 1
ATOM 704 O O . GLU A 1 85 ? -12.849 -1.665 8.428 1.00 97.94 85 GLU A O 1
ATOM 709 N N . HIS A 1 86 ? -11.960 -3.284 7.161 1.00 97.81 86 HIS A N 1
ATOM 710 C CA . HIS A 1 86 ? -12.754 -4.349 7.767 1.00 97.81 86 HIS A CA 1
ATOM 711 C C . HIS A 1 86 ? -12.323 -4.658 9.208 1.00 97.81 86 HIS A C 1
ATOM 713 O O . HIS A 1 86 ? -13.174 -4.783 10.088 1.00 97.81 86 HIS A O 1
ATOM 719 N N . GLU A 1 87 ? -11.020 -4.762 9.467 1.00 98.12 87 GLU A N 1
ATOM 720 C CA . GLU A 1 87 ? -10.475 -4.997 10.807 1.00 98.12 87 GLU A CA 1
ATOM 721 C C . GLU A 1 87 ? -10.830 -3.858 11.768 1.00 98.12 87 GLU A C 1
ATOM 723 O O . GLU A 1 87 ? -11.286 -4.119 12.882 1.00 98.12 87 GLU A O 1
ATOM 728 N N . GLU A 1 88 ? -10.709 -2.606 11.322 1.00 98.19 88 GLU A N 1
ATOM 729 C CA . GLU A 1 88 ? -11.109 -1.424 12.085 1.00 98.19 88 GLU A CA 1
ATOM 730 C C . GLU A 1 88 ? -12.608 -1.455 12.404 1.00 98.19 88 GLU A C 1
ATOM 732 O O . GLU A 1 88 ? -13.008 -1.224 13.547 1.00 98.19 88 GLU A O 1
ATOM 737 N N . PHE A 1 89 ? -13.449 -1.812 11.429 1.00 98.31 89 PHE A N 1
ATOM 738 C CA . PHE A 1 89 ? -14.886 -1.958 11.650 1.00 98.31 89 PHE A CA 1
ATOM 739 C C . PHE A 1 89 ? -15.204 -3.002 12.730 1.00 98.31 89 PHE A C 1
ATOM 741 O O . PHE A 1 89 ? -16.000 -2.738 13.636 1.00 98.31 89 PHE A O 1
ATOM 748 N N . ILE A 1 90 ? -14.580 -4.182 12.662 1.00 98.38 90 ILE A N 1
ATOM 749 C CA . ILE A 1 90 ? -14.779 -5.245 13.654 1.00 98.38 90 ILE A CA 1
ATOM 750 C C . ILE A 1 90 ? -14.269 -4.808 15.029 1.00 98.38 90 ILE A C 1
ATOM 752 O O . ILE A 1 90 ? -14.957 -5.017 16.029 1.00 98.38 90 ILE A O 1
ATOM 756 N N . HIS A 1 91 ? -13.102 -4.168 15.089 1.00 98.12 91 HIS A N 1
ATOM 757 C CA . HIS A 1 91 ? -12.531 -3.667 16.332 1.00 98.12 91 HIS A CA 1
ATOM 758 C C . HIS A 1 91 ? -13.443 -2.630 17.000 1.00 98.12 91 HIS A C 1
ATOM 760 O O . HIS A 1 91 ? -13.792 -2.782 18.171 1.00 98.12 91 HIS A O 1
ATOM 766 N N . ASN A 1 92 ? -13.909 -1.637 16.241 1.00 97.88 92 ASN A N 1
ATOM 767 C CA . ASN A 1 92 ? -14.813 -0.602 16.738 1.00 97.88 92 ASN A CA 1
ATOM 768 C C . ASN A 1 92 ? -16.139 -1.194 17.221 1.00 97.88 92 ASN A C 1
ATOM 770 O O . ASN A 1 92 ? -16.635 -0.824 18.284 1.00 97.88 92 ASN A O 1
ATOM 774 N N . ARG A 1 93 ? -16.694 -2.165 16.488 1.00 97.81 93 ARG A N 1
ATOM 775 C CA . ARG A 1 93 ? -17.893 -2.888 16.924 1.00 97.81 93 ARG A CA 1
ATOM 776 C C . ARG A 1 93 ? -17.662 -3.621 18.248 1.00 97.81 93 ARG A C 1
ATOM 778 O O . ARG A 1 93 ? -18.526 -3.566 19.118 1.00 97.81 93 ARG A O 1
ATOM 785 N N . ASN A 1 94 ? -16.519 -4.285 18.411 1.00 98.00 94 ASN A N 1
ATOM 786 C CA . ASN A 1 94 ? -16.191 -4.994 19.648 1.00 98.00 94 ASN A CA 1
ATOM 787 C C . ASN A 1 94 ? -16.045 -4.034 20.836 1.00 98.00 94 ASN A C 1
ATOM 789 O O . ASN A 1 94 ? -16.521 -4.359 21.918 1.00 98.00 94 ASN A O 1
ATOM 793 N N . ILE A 1 95 ? -15.451 -2.851 20.633 1.00 98.19 95 ILE A N 1
ATOM 794 C CA . ILE A 1 95 ? -15.373 -1.810 21.670 1.00 98.19 95 ILE A CA 1
ATOM 795 C C . ILE A 1 95 ? -16.775 -1.413 22.133 1.00 98.19 95 ILE A C 1
ATOM 797 O O . ILE A 1 95 ? -17.032 -1.403 23.333 1.00 98.19 95 ILE A O 1
ATOM 801 N N . VAL A 1 96 ? -17.688 -1.122 21.201 1.00 97.50 96 VAL A N 1
ATOM 802 C CA . VAL A 1 96 ? -19.060 -0.712 21.545 1.00 97.50 96 VAL A CA 1
ATOM 803 C C . VAL A 1 96 ? -19.770 -1.799 22.352 1.00 97.50 96 VAL A C 1
ATOM 805 O O . VAL A 1 96 ? -20.316 -1.507 23.411 1.00 97.50 96 VAL A O 1
ATOM 808 N N . VAL A 1 97 ? -19.700 -3.055 21.903 1.00 97.12 97 VAL A N 1
ATOM 809 C CA . VAL A 1 97 ? -20.308 -4.187 22.624 1.00 97.12 97 VAL A CA 1
ATOM 810 C C . VAL A 1 97 ? -19.709 -4.336 24.025 1.00 97.12 97 VAL A C 1
ATOM 812 O O . VAL A 1 97 ? -20.443 -4.537 24.988 1.00 97.12 97 VAL A O 1
ATOM 815 N N . GLN A 1 98 ? -18.387 -4.203 24.162 1.00 96.94 98 GLN A N 1
ATOM 816 C CA . GLN A 1 98 ? -17.729 -4.282 25.464 1.00 96.94 98 GLN A CA 1
ATOM 817 C C . GLN A 1 98 ? -18.191 -3.156 26.396 1.00 96.94 98 GLN A C 1
ATOM 819 O O . GLN A 1 98 ? -18.505 -3.422 27.552 1.00 96.94 98 GLN A O 1
ATOM 824 N N . MET A 1 99 ? -18.295 -1.923 25.891 1.00 97.06 99 MET A N 1
ATOM 825 C CA . MET A 1 99 ? -18.786 -0.784 26.669 1.00 97.06 99 MET A CA 1
ATOM 826 C C . MET A 1 99 ? -20.218 -1.002 27.171 1.00 97.06 99 MET A C 1
ATOM 828 O O . MET A 1 99 ? -20.507 -0.691 28.324 1.00 97.06 99 MET A O 1
ATOM 832 N N . GLU A 1 100 ? -21.102 -1.556 26.337 1.00 96.75 100 GLU A N 1
ATOM 833 C CA . GLU A 1 100 ? -22.476 -1.889 26.736 1.00 96.75 100 GLU A CA 1
ATOM 834 C C . GLU A 1 100 ? -22.500 -2.951 27.847 1.00 96.75 100 GLU A C 1
ATOM 836 O O . GLU A 1 100 ? -23.225 -2.804 28.836 1.00 96.75 100 GLU A O 1
ATOM 841 N N . CYS A 1 101 ? -21.671 -3.996 27.729 1.00 96.62 101 CYS A N 1
ATOM 842 C CA . CYS A 1 101 ? -21.526 -5.014 28.769 1.00 96.62 101 CYS A CA 1
ATOM 843 C C . CYS A 1 101 ? -20.988 -4.429 30.083 1.00 96.62 101 CYS A C 1
ATOM 845 O O . CYS A 1 101 ? -21.523 -4.732 31.152 1.00 96.62 101 CYS A O 1
ATOM 847 N N . ASP A 1 102 ? -19.961 -3.581 30.012 1.00 97.56 102 ASP A N 1
ATOM 848 C CA . ASP A 1 102 ? -19.351 -2.943 31.180 1.00 97.56 102 ASP A CA 1
ATOM 849 C C . ASP A 1 102 ? -20.341 -1.998 31.876 1.00 97.56 102 ASP A C 1
ATOM 851 O O . ASP A 1 102 ? -20.429 -1.981 33.106 1.00 97.56 102 ASP A O 1
ATOM 855 N N . GLU A 1 103 ? -21.150 -1.255 31.114 1.00 97.81 103 GLU A N 1
ATOM 856 C CA . GLU A 1 103 ? -22.195 -0.388 31.664 1.00 97.81 103 GLU A CA 1
ATOM 857 C C . GLU A 1 103 ? -23.283 -1.198 32.389 1.00 97.81 103 GLU A C 1
ATOM 859 O O . GLU A 1 103 ? -23.732 -0.820 33.478 1.00 97.81 103 GLU A O 1
ATOM 864 N N . GLU A 1 104 ? -23.708 -2.330 31.820 1.00 97.31 104 GLU A N 1
ATOM 865 C CA . GLU A 1 104 ? -24.688 -3.213 32.458 1.00 97.31 104 GLU A CA 1
ATOM 866 C C . GLU A 1 104 ? -24.129 -3.851 33.739 1.00 97.31 104 GLU A C 1
ATOM 868 O O . GLU A 1 104 ? -24.821 -3.913 34.763 1.00 97.31 104 GLU A O 1
ATOM 873 N N . MET A 1 105 ? -22.869 -4.290 33.709 1.00 97.06 105 MET A N 1
ATOM 874 C CA . MET A 1 105 ? -22.167 -4.810 34.883 1.00 97.06 105 MET A CA 1
ATOM 875 C C . MET A 1 105 ? -22.073 -3.757 35.987 1.00 97.06 105 MET A C 1
ATOM 877 O O . MET A 1 105 ? -22.444 -4.040 37.127 1.00 97.06 105 MET A O 1
ATOM 881 N N . LEU A 1 106 ? -21.680 -2.528 35.645 1.00 97.69 106 LEU A N 1
ATOM 882 C CA . LEU A 1 106 ? -21.586 -1.423 36.595 1.00 97.69 106 LEU A CA 1
ATOM 883 C C . LEU A 1 106 ? -22.948 -1.105 37.230 1.00 97.69 106 LEU A C 1
ATOM 885 O O . LEU A 1 106 ? -23.037 -0.891 38.439 1.00 97.69 106 LEU A O 1
ATOM 889 N N . LYS A 1 107 ? -24.034 -1.122 36.447 1.00 97.50 107 LYS A N 1
ATOM 890 C CA . LYS A 1 107 ? -25.403 -0.947 36.965 1.00 97.50 107 LYS A CA 1
ATOM 891 C C . LYS A 1 107 ? -25.780 -2.040 37.968 1.00 97.50 107 LYS A C 1
ATOM 893 O O . LYS A 1 107 ? -26.368 -1.733 39.008 1.00 97.50 107 LYS A O 1
ATOM 898 N N . LYS A 1 108 ? -25.441 -3.302 37.681 1.00 97.00 108 LYS A N 1
ATOM 899 C CA . LYS A 1 108 ? -25.687 -4.436 38.591 1.00 97.00 108 LYS A CA 1
ATOM 900 C C . LYS A 1 108 ? -24.870 -4.308 39.873 1.00 97.00 108 LYS A C 1
ATOM 902 O O . LYS A 1 108 ? -25.427 -4.466 40.955 1.00 97.00 108 LYS A O 1
ATOM 907 N N . GLU A 1 109 ? -23.590 -3.971 39.761 1.00 97.44 109 GLU A N 1
ATOM 908 C CA . GLU A 1 109 ? -22.705 -3.773 40.909 1.00 97.44 109 GLU A CA 1
ATOM 909 C C . GLU A 1 109 ? -23.217 -2.646 41.816 1.00 97.44 109 GLU A C 1
ATOM 911 O O . GLU A 1 109 ? -23.401 -2.850 43.014 1.00 97.44 109 GLU A O 1
ATOM 916 N N . GLN A 1 110 ? -23.583 -1.496 41.242 1.00 97.56 110 GLN A N 1
ATOM 917 C CA . GLN A 1 110 ? -24.182 -0.388 41.991 1.00 97.56 110 GLN A CA 1
ATOM 918 C C . GLN A 1 110 ? -25.490 -0.784 42.691 1.00 97.56 110 GLN A C 1
ATOM 920 O O . GLN A 1 110 ? -25.742 -0.350 43.818 1.00 97.56 110 GLN A O 1
ATOM 925 N N . ALA A 1 111 ? -26.336 -1.593 42.047 1.00 97.44 111 ALA A N 1
ATOM 926 C CA . ALA A 1 111 ? -27.572 -2.076 42.656 1.00 97.44 111 ALA A CA 1
ATOM 927 C C . ALA A 1 111 ? -27.295 -3.000 43.853 1.00 97.44 111 ALA A C 1
ATOM 929 O O . ALA A 1 111 ? -27.933 -2.843 44.896 1.00 97.44 111 ALA A O 1
ATOM 930 N N . ILE A 1 112 ? -26.324 -3.910 43.731 1.00 97.44 112 ILE A N 1
ATOM 931 C CA . ILE A 1 112 ? -25.900 -4.795 44.825 1.00 97.44 112 ILE A CA 1
ATOM 932 C C . ILE A 1 112 ? -25.341 -3.972 45.989 1.00 97.44 112 ILE A C 1
ATOM 934 O O . ILE A 1 112 ? -25.748 -4.187 47.130 1.00 97.44 112 ILE A O 1
ATOM 938 N N . THR A 1 113 ? -24.475 -2.992 45.719 1.00 97.44 113 THR A N 1
ATOM 939 C CA . THR A 1 113 ? -23.912 -2.120 46.762 1.00 97.44 113 THR A CA 1
ATOM 940 C C . THR A 1 113 ? -25.013 -1.404 47.540 1.00 97.44 113 THR A C 1
ATOM 942 O O . THR A 1 113 ? -25.028 -1.467 48.767 1.00 97.44 113 THR A O 1
ATOM 945 N N . ARG A 1 114 ? -26.004 -0.820 46.850 1.00 97.38 114 ARG A N 1
ATOM 946 C CA . ARG A 1 114 ? -27.153 -0.168 47.506 1.00 97.38 114 ARG A CA 1
ATOM 947 C C . ARG A 1 114 ? -27.963 -1.136 48.371 1.00 97.38 114 ARG A C 1
ATOM 949 O O . ARG A 1 114 ? -28.370 -0.775 49.472 1.00 97.38 114 ARG A O 1
ATOM 956 N N . GLN A 1 115 ? -28.195 -2.361 47.892 1.00 97.44 115 GLN A N 1
ATOM 957 C CA . GLN A 1 115 ? -28.901 -3.387 48.669 1.00 97.44 115 GLN A CA 1
ATOM 958 C C . GLN A 1 115 ? -28.130 -3.770 49.938 1.00 97.44 115 GLN A C 1
ATOM 960 O O . GLN A 1 115 ? -28.728 -3.897 51.006 1.00 97.44 115 GLN A O 1
ATOM 965 N N . LEU A 1 116 ? -26.808 -3.931 49.843 1.00 96.50 116 LEU A N 1
ATOM 966 C CA . LEU A 1 116 ? -25.958 -4.248 50.991 1.00 96.50 116 LEU A CA 1
ATOM 967 C C . LEU A 1 116 ? -25.911 -3.100 52.003 1.00 96.50 116 LEU A C 1
ATOM 969 O O . LEU A 1 116 ? -26.025 -3.348 53.201 1.00 96.50 116 LEU A O 1
ATOM 973 N N . GLU A 1 117 ? -25.799 -1.853 51.545 1.00 96.56 117 GLU A N 1
ATOM 974 C CA . GLU A 1 117 ? -25.854 -0.665 52.404 1.00 96.56 117 GLU A CA 1
ATOM 975 C C . GLU A 1 117 ? -27.181 -0.576 53.161 1.00 96.56 117 GLU A C 1
ATOM 977 O O . GLU A 1 117 ? -27.188 -0.372 54.378 1.00 96.56 117 GLU A O 1
ATOM 982 N N . GLN A 1 118 ? -28.300 -0.787 52.461 1.00 96.19 118 GLN A N 1
ATOM 983 C CA . GLN A 1 118 ? -29.619 -0.812 53.083 1.00 96.19 118 GLN A CA 1
ATOM 984 C C . GLN A 1 118 ? -29.710 -1.917 54.140 1.00 96.19 118 GLN A C 1
ATOM 986 O O . GLN A 1 118 ? -30.123 -1.658 55.269 1.00 96.19 118 GLN A O 1
ATOM 991 N N . ARG A 1 119 ? -29.274 -3.135 53.809 1.00 94.75 119 ARG A N 1
ATOM 992 C CA . ARG A 1 119 ? -29.352 -4.274 54.727 1.00 94.75 119 ARG A CA 1
ATOM 993 C C . ARG A 1 119 ? -28.441 -4.105 55.942 1.00 94.75 119 ARG A C 1
ATOM 995 O O . ARG A 1 119 ? -28.831 -4.454 57.049 1.00 94.75 119 ARG A O 1
ATOM 1002 N N . ASN A 1 120 ? -27.257 -3.521 55.764 1.00 94.00 120 ASN A N 1
ATOM 1003 C CA . ASN A 1 120 ? -26.368 -3.171 56.872 1.00 94.00 120 ASN A CA 1
ATOM 1004 C C . ASN A 1 120 ? -26.993 -2.117 57.787 1.00 94.00 120 ASN A C 1
ATOM 1006 O O . ASN A 1 120 ? -26.860 -2.216 59.006 1.00 94.00 120 ASN A O 1
ATOM 1010 N N . LYS A 1 121 ? -27.695 -1.131 57.221 1.00 93.44 121 LYS A N 1
ATOM 1011 C CA . LYS A 1 121 ? -28.443 -0.149 58.008 1.00 93.44 121 LYS A CA 1
ATOM 1012 C C . LYS A 1 121 ? -29.560 -0.815 58.811 1.00 93.44 121 LYS A C 1
ATOM 1014 O O . LYS A 1 121 ? -29.645 -0.586 60.009 1.00 93.44 121 LYS A O 1
ATOM 1019 N N . GLU A 1 122 ? -30.361 -1.673 58.183 1.00 88.88 122 GLU A N 1
ATOM 1020 C CA . GLU A 1 122 ? -31.431 -2.423 58.858 1.00 88.88 122 GLU A CA 1
ATOM 1021 C C . GLU A 1 122 ? -30.886 -3.308 59.989 1.00 88.88 122 GLU A C 1
ATOM 1023 O O . GLU A 1 122 ? -31.449 -3.329 61.081 1.00 88.88 122 GLU A O 1
ATOM 1028 N N . LEU A 1 123 ? -29.764 -3.998 59.757 1.00 86.69 123 LEU A N 1
ATOM 1029 C CA . LEU A 1 123 ? -29.087 -4.801 60.779 1.00 86.69 123 LEU A CA 1
ATOM 1030 C C . LEU A 1 123 ? -28.573 -3.943 61.937 1.00 86.69 123 LEU A C 1
ATOM 1032 O O . LEU A 1 123 ? -28.713 -4.342 63.091 1.00 86.69 123 LEU A O 1
ATOM 1036 N N . LYS A 1 124 ? -28.009 -2.768 61.646 1.00 83.88 124 LYS A N 1
ATOM 1037 C CA . LYS A 1 124 ? -27.550 -1.825 62.668 1.00 83.88 124 LYS A CA 1
ATOM 1038 C C . LYS A 1 124 ? -28.716 -1.287 63.500 1.00 83.88 124 LYS A C 1
ATOM 1040 O O . LYS A 1 124 ? -28.662 -1.347 64.721 1.00 83.88 124 LYS A O 1
ATOM 1045 N N . ASP A 1 125 ? -29.798 -0.863 62.851 1.00 81.19 125 ASP A N 1
ATOM 1046 C CA . ASP A 1 125 ? -31.006 -0.378 63.525 1.00 81.19 125 ASP A CA 1
ATOM 1047 C C . ASP A 1 125 ? -31.676 -1.482 64.370 1.00 81.19 125 ASP A C 1
ATOM 1049 O O . ASP A 1 125 ? -32.289 -1.195 65.399 1.00 81.19 125 ASP A O 1
ATOM 1053 N N . ALA A 1 126 ? -31.592 -2.748 63.941 1.00 75.44 126 ALA A N 1
ATOM 1054 C CA . ALA A 1 126 ? -32.074 -3.897 64.704 1.00 75.44 126 ALA A CA 1
ATOM 1055 C C . ALA A 1 126 ? -31.174 -4.214 65.908 1.00 75.44 126 ALA A C 1
ATOM 1057 O O . ALA A 1 126 ? -31.692 -4.533 66.979 1.00 75.44 126 ALA A O 1
ATOM 1058 N N . LEU A 1 127 ? -29.852 -4.091 65.751 1.00 70.62 127 LEU A N 1
ATOM 1059 C CA . LEU A 1 127 ? -28.887 -4.250 66.838 1.00 70.62 127 LEU A CA 1
ATOM 1060 C C . LEU A 1 127 ? -29.098 -3.185 67.924 1.00 70.62 127 LEU A C 1
ATOM 1062 O O . LEU A 1 127 ? -29.158 -3.530 69.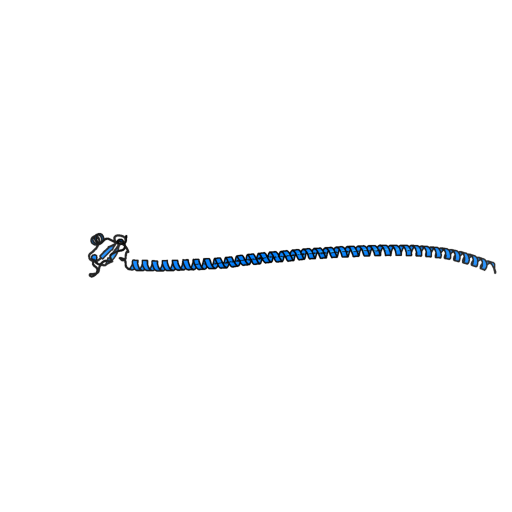099 1.00 70.62 127 LEU A O 1
ATOM 1066 N N . ASP A 1 128 ? -29.323 -1.930 67.529 1.00 66.94 128 ASP A N 1
ATOM 1067 C CA . ASP A 1 128 ? -29.580 -0.812 68.448 1.00 66.94 128 ASP A CA 1
ATOM 1068 C C . ASP A 1 128 ? -30.914 -0.953 69.223 1.00 66.94 128 ASP A C 1
ATOM 1070 O O . ASP A 1 128 ? -31.117 -0.285 70.237 1.00 66.94 128 ASP A O 1
ATOM 1074 N N . LYS A 1 129 ? -31.834 -1.820 68.766 1.00 60.75 129 LYS A N 1
ATOM 1075 C CA . LYS A 1 129 ? -33.147 -2.089 69.393 1.00 60.75 129 LYS A CA 1
ATOM 1076 C C . LYS A 1 129 ? -33.227 -3.426 70.138 1.00 60.75 129 LYS A C 1
ATOM 1078 O O . LYS A 1 129 ? -34.240 -3.692 70.789 1.00 60.75 129 LYS A O 1
ATOM 1083 N N . GLY A 1 130 ? -32.211 -4.282 70.028 1.00 52.47 130 GLY A N 1
ATOM 1084 C CA . GLY A 1 130 ? -32.088 -5.481 70.854 1.00 52.47 130 GLY A CA 1
ATOM 1085 C C . GLY A 1 130 ? -31.712 -5.118 72.292 1.00 52.47 130 GLY A C 1
ATOM 1086 O O . GLY A 1 130 ? -31.258 -4.007 72.557 1.00 52.47 130 GLY A O 1
ATOM 1087 N N . ILE A 1 131 ? -31.859 -6.059 73.236 1.00 51.16 131 ILE A N 1
ATOM 1088 C CA . ILE A 1 131 ? -31.144 -5.984 74.527 1.00 51.16 131 ILE A CA 1
ATOM 1089 C C . ILE A 1 131 ? -29.699 -5.601 74.183 1.00 51.16 131 ILE A C 1
ATOM 1091 O O . ILE A 1 131 ? -29.171 -6.176 73.238 1.00 51.16 131 ILE A O 1
ATOM 1095 N N . LYS A 1 132 ? -29.089 -4.625 74.867 1.00 56.34 132 LYS A N 1
ATOM 1096 C CA . LYS A 1 132 ? -27.846 -3.945 74.431 1.00 56.34 132 LYS A CA 1
ATOM 1097 C C . LYS A 1 132 ? -26.670 -4.882 74.060 1.00 56.34 132 LYS A C 1
ATOM 1099 O O . LYS A 1 132 ? -25.728 -4.440 73.411 1.00 56.34 132 LYS A O 1
ATOM 1104 N N . CYS A 1 133 ? -26.745 -6.165 74.428 1.00 69.00 133 CYS A N 1
ATOM 1105 C CA . CYS A 1 133 ? -25.817 -7.241 74.079 1.00 69.00 133 CYS A CA 1
ATOM 1106 C C . CYS A 1 133 ? -26.228 -8.191 72.925 1.00 69.00 133 CYS A C 1
ATOM 1108 O O . CYS A 1 133 ? -25.447 -9.048 72.530 1.00 69.00 133 CYS A O 1
ATOM 1110 N N . GLY A 1 134 ? -27.452 -8.120 72.391 1.00 68.06 134 GLY A N 1
ATOM 1111 C CA . GLY A 1 134 ? -27.954 -8.958 71.288 1.00 68.06 134 GLY A CA 1
ATOM 1112 C C . GLY A 1 134 ? -28.310 -10.411 71.651 1.00 68.06 134 GLY A C 1
ATOM 1113 O O . GLY A 1 134 ? -28.925 -11.116 70.847 1.00 68.06 134 GLY A O 1
ATOM 1114 N N . HIS A 1 135 ? -27.987 -10.870 72.860 1.00 73.75 135 HIS A N 1
ATOM 1115 C CA . HIS A 1 135 ? -28.275 -12.229 73.313 1.00 73.75 135 HIS A CA 1
ATOM 1116 C C . HIS A 1 135 ? -29.752 -12.410 73.693 1.00 73.75 135 HIS A C 1
ATOM 1118 O O . HIS A 1 135 ? -30.332 -11.626 74.442 1.00 73.75 135 HIS A O 1
ATOM 1124 N N . THR A 1 136 ? -30.377 -13.479 73.189 1.00 73.44 136 THR A N 1
ATOM 1125 C CA . THR A 1 136 ? -31.763 -13.829 73.533 1.00 73.44 136 THR A CA 1
ATOM 1126 C C . THR A 1 136 ? -31.777 -14.922 74.596 1.00 73.44 136 THR A C 1
ATOM 1128 O O . THR A 1 136 ? -31.226 -16.001 74.395 1.00 73.44 136 THR A O 1
ATOM 1131 N N . LEU A 1 137 ? -32.460 -14.668 75.709 1.00 75.00 137 LEU A N 1
ATOM 1132 C CA . LEU A 1 137 ? -32.697 -15.640 76.774 1.00 75.00 137 LEU A CA 1
ATOM 1133 C C . LEU A 1 137 ? -34.195 -15.909 76.903 1.00 75.00 137 LEU A C 1
ATOM 1135 O O . LEU A 1 137 ? -35.020 -15.012 76.731 1.00 75.00 137 LEU A O 1
ATOM 1139 N N . CYS A 1 138 ? -34.572 -17.143 77.242 1.00 81.25 138 CYS A N 1
ATOM 1140 C CA . CYS A 1 138 ? -35.968 -17.413 77.567 1.00 81.25 138 CYS A CA 1
ATOM 1141 C C . CYS A 1 138 ? -36.337 -16.747 78.906 1.00 81.25 138 CYS A C 1
ATOM 1143 O O . CYS A 1 138 ? -35.495 -16.591 79.793 1.00 81.25 138 CYS A O 1
ATOM 1145 N N . VAL A 1 139 ? -37.619 -16.407 79.089 1.00 78.38 139 VAL A N 1
ATOM 1146 C CA . VAL A 1 139 ? -38.117 -15.736 80.309 1.00 78.38 139 VAL A CA 1
ATOM 1147 C C . VAL A 1 139 ? -37.755 -16.514 81.579 1.00 78.38 139 VAL A C 1
ATOM 1149 O O . VAL A 1 139 ? -37.469 -15.919 82.616 1.00 78.38 139 VAL A O 1
ATOM 1152 N N . ARG A 1 140 ? -37.728 -17.851 81.506 1.00 79.12 140 ARG A N 1
ATOM 1153 C CA . ARG A 1 140 ? -37.345 -18.702 82.638 1.00 79.12 140 ARG A CA 1
ATOM 1154 C C . ARG A 1 140 ? -35.877 -18.516 83.025 1.00 79.12 140 ARG A C 1
ATOM 1156 O O . ARG A 1 140 ? -35.598 -18.406 84.213 1.00 79.12 140 ARG A O 1
ATOM 1163 N N . CYS A 1 141 ? -34.968 -18.464 82.052 1.00 81.12 141 CYS A N 1
ATOM 1164 C CA . CYS A 1 141 ? -33.546 -18.222 82.299 1.00 81.12 141 CYS A CA 1
ATOM 1165 C C . CYS A 1 141 ? -33.307 -16.793 82.798 1.00 81.12 141 CYS A C 1
ATOM 1167 O O . CYS A 1 141 ? -32.572 -16.618 83.761 1.00 81.12 141 CYS A O 1
ATOM 1169 N N . LEU A 1 142 ? -33.998 -15.792 82.234 1.00 80.38 142 LEU A N 1
ATOM 1170 C CA . LEU A 1 142 ? -33.920 -14.402 82.706 1.00 80.38 142 LEU A CA 1
ATOM 1171 C C . LEU A 1 142 ? -34.312 -14.274 84.181 1.00 80.38 142 LEU A C 1
ATOM 1173 O O . LEU A 1 142 ? -33.594 -13.653 84.953 1.00 80.38 142 LEU A O 1
ATOM 1177 N N . LYS A 1 143 ? -35.400 -14.927 84.607 1.00 80.44 143 LYS A N 1
ATOM 1178 C CA . LYS A 1 143 ? -35.840 -14.915 86.014 1.00 80.44 143 LYS A CA 1
ATOM 1179 C C . LYS A 1 143 ? -34.843 -15.555 86.983 1.00 80.44 143 LYS A C 1
ATOM 1181 O O . LYS A 1 143 ? -34.909 -15.262 88.168 1.00 80.44 143 LYS A O 1
ATOM 1186 N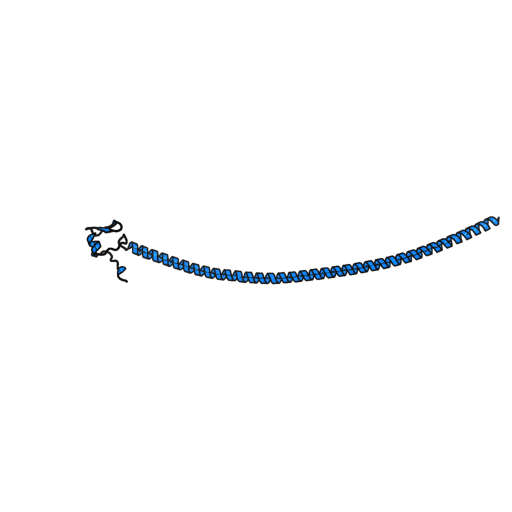 N . GLN A 1 144 ? -33.956 -16.430 86.508 1.00 83.62 144 GLN A N 1
ATOM 1187 C CA . GLN A 1 144 ? -32.942 -17.068 87.355 1.00 83.62 144 GLN A CA 1
ATOM 1188 C C . GLN A 1 144 ? -31.707 -16.192 87.571 1.00 83.62 144 GLN A C 1
ATOM 1190 O O . GLN A 1 144 ? -31.064 -16.318 88.607 1.00 83.62 144 GLN A O 1
ATOM 1195 N N . ILE A 1 145 ? -31.379 -15.335 86.605 1.00 81.50 145 ILE A N 1
ATOM 1196 C CA . ILE A 1 145 ? -30.172 -14.496 86.640 1.00 81.50 145 ILE A CA 1
ATOM 1197 C C . ILE A 1 145 ? -30.466 -13.031 86.990 1.00 81.50 145 ILE A C 1
ATOM 1199 O O . ILE A 1 145 ? -29.544 -12.273 87.276 1.00 81.50 145 ILE A O 1
ATOM 1203 N N . ALA A 1 146 ? -31.737 -12.624 86.962 1.00 79.25 146 ALA A N 1
ATOM 1204 C CA . ALA A 1 146 ? -32.141 -11.262 87.268 1.00 79.25 146 ALA A CA 1
ATOM 1205 C C . ALA A 1 146 ? -31.893 -10.903 88.738 1.00 79.25 146 ALA A C 1
ATOM 1207 O O . ALA A 1 146 ? -32.279 -11.632 89.657 1.00 79.25 146 ALA A O 1
ATOM 1208 N N . ARG A 1 147 ? -31.288 -9.735 88.939 1.00 79.94 147 ARG A N 1
ATOM 1209 C CA . ARG A 1 147 ? -31.161 -9.045 90.222 1.00 79.94 147 ARG A CA 1
ATOM 1210 C C . ARG A 1 147 ? -32.283 -7.997 90.342 1.00 79.94 147 ARG A C 1
ATOM 1212 O O . ARG A 1 147 ? -32.968 -7.730 89.354 1.00 79.94 147 ARG A O 1
ATOM 1219 N N . PRO A 1 148 ? -32.535 -7.436 91.540 1.00 74.44 148 PRO A N 1
ATOM 1220 C CA . PRO A 1 148 ? -33.683 -6.553 91.776 1.00 74.44 148 PRO A CA 1
ATOM 1221 C C . PRO A 1 148 ? -33.771 -5.331 90.849 1.00 74.44 148 PRO A C 1
ATOM 1223 O O . PRO A 1 148 ? -34.869 -4.870 90.561 1.00 74.44 148 PRO A O 1
ATOM 1226 N N . ASP A 1 149 ? -32.626 -4.838 90.390 1.00 80.00 149 ASP A N 1
ATOM 1227 C CA . ASP A 1 149 ? -32.419 -3.585 89.661 1.00 80.00 149 ASP A CA 1
ATOM 1228 C C . ASP A 1 149 ? -31.622 -3.773 88.358 1.00 80.00 149 ASP A C 1
ATOM 1230 O O . ASP A 1 149 ? -31.354 -2.813 87.639 1.00 80.00 149 ASP A O 1
ATOM 1234 N N . SER A 1 150 ? -31.209 -5.001 88.034 1.00 83.44 150 SER A N 1
ATOM 1235 C CA . SER A 1 150 ? -30.327 -5.258 86.896 1.00 83.44 150 SER A CA 1
ATOM 1236 C C . SER A 1 150 ? -30.355 -6.711 86.426 1.00 83.44 150 SER A C 1
ATOM 1238 O O . SER A 1 150 ? -30.684 -7.638 87.168 1.00 83.44 150 SER A O 1
ATOM 1240 N N . ILE A 1 151 ? -29.976 -6.929 85.170 1.00 83.06 151 ILE A N 1
ATOM 1241 C CA . ILE A 1 151 ? -29.747 -8.249 84.583 1.00 83.06 151 ILE A CA 1
ATOM 1242 C C . ILE A 1 151 ? -28.366 -8.247 83.950 1.00 83.06 151 ILE A C 1
ATOM 1244 O O . ILE A 1 151 ? -28.086 -7.442 83.068 1.00 83.06 151 ILE A O 1
ATOM 1248 N N . GLU A 1 152 ? -27.524 -9.174 84.378 1.00 81.81 152 GLU A N 1
ATOM 1249 C CA . GLU A 1 152 ? -26.206 -9.407 83.799 1.00 81.81 152 GLU A CA 1
ATOM 1250 C C . GLU A 1 152 ? -26.318 -10.533 82.767 1.00 81.81 152 GLU A C 1
ATOM 1252 O O . GLU A 1 152 ? -26.821 -11.620 83.066 1.00 81.81 152 GLU A O 1
ATOM 1257 N N . CYS A 1 153 ? -25.926 -10.259 81.525 1.00 80.81 153 CYS A N 1
ATOM 1258 C CA . CYS A 1 153 ? -25.964 -11.251 80.460 1.00 80.81 153 CYS A CA 1
ATOM 1259 C C . CYS A 1 153 ? -24.913 -12.346 80.719 1.00 80.81 153 CYS A C 1
ATOM 1261 O O . CYS A 1 153 ? -23.740 -12.030 80.867 1.00 80.81 153 CYS A O 1
ATOM 1263 N N . PRO A 1 154 ? -25.271 -13.640 80.698 1.00 80.06 154 PRO A N 1
ATOM 1264 C CA . PRO A 1 154 ? -24.346 -14.725 81.027 1.00 80.06 154 PRO A CA 1
ATOM 1265 C C . PRO A 1 154 ? -23.347 -15.050 79.903 1.00 80.06 154 PRO A C 1
ATOM 1267 O O . PRO A 1 154 ? -22.536 -15.959 80.058 1.00 80.06 154 PRO A O 1
ATOM 1270 N N . PHE A 1 155 ? -23.456 -14.387 78.748 1.00 78.44 155 PHE A N 1
ATOM 1271 C CA . PHE A 1 155 ? -22.608 -14.643 77.580 1.00 78.44 155 PHE A CA 1
ATOM 1272 C C . PHE A 1 155 ? -21.514 -13.590 77.389 1.00 78.44 155 PHE A C 1
ATOM 1274 O O . PHE A 1 155 ? -20.481 -13.903 76.803 1.00 78.44 155 PHE A O 1
ATOM 1281 N N . ASP A 1 156 ? -21.736 -12.360 77.852 1.00 79.56 156 ASP A N 1
ATOM 1282 C CA . ASP A 1 156 ? -20.824 -11.228 77.652 1.00 79.56 156 ASP A CA 1
ATOM 1283 C C . ASP A 1 156 ? -20.809 -10.223 78.814 1.00 79.56 156 ASP A C 1
ATOM 1285 O O . ASP A 1 156 ? -20.315 -9.106 78.656 1.00 79.56 156 ASP A O 1
ATOM 1289 N N . ASP A 1 157 ? -21.363 -10.613 79.966 1.00 80.31 157 ASP A N 1
ATOM 1290 C CA . ASP A 1 157 ? -21.410 -9.850 81.219 1.00 80.31 157 ASP A CA 1
ATOM 1291 C C . ASP A 1 157 ? -22.033 -8.447 81.081 1.00 80.31 157 ASP A C 1
ATOM 1293 O O . ASP A 1 157 ? -21.875 -7.573 81.936 1.00 80.31 157 ASP A O 1
ATOM 1297 N N . HIS A 1 158 ? -22.782 -8.203 79.999 1.00 79.94 158 HIS A N 1
ATOM 1298 C CA . HIS A 1 158 ? -23.412 -6.913 79.769 1.00 79.94 158 HIS A CA 1
ATOM 1299 C C . HIS A 1 158 ? -24.557 -6.687 80.759 1.00 79.94 158 HIS A C 1
ATOM 1301 O O . HIS A 1 158 ? -25.511 -7.469 80.817 1.00 79.94 158 HIS A O 1
ATOM 1307 N N . VAL A 1 159 ? -24.486 -5.589 81.511 1.00 80.19 159 VAL A N 1
ATOM 1308 C CA . VAL A 1 159 ? -25.480 -5.241 82.530 1.00 80.19 159 VAL A CA 1
ATOM 1309 C C . VAL A 1 159 ? -26.585 -4.382 81.918 1.00 80.19 159 VAL A C 1
ATOM 1311 O O . VAL A 1 159 ? -26.346 -3.294 81.397 1.00 80.19 159 VAL A O 1
ATOM 1314 N N . THR A 1 160 ? -27.815 -4.878 81.994 1.00 77.94 160 THR A N 1
ATOM 1315 C CA . THR A 1 160 ? -29.037 -4.150 81.641 1.00 77.94 160 THR A CA 1
ATOM 1316 C C . THR A 1 160 ? -29.723 -3.711 82.930 1.00 77.94 160 THR A C 1
ATOM 1318 O O . THR A 1 160 ? -30.207 -4.556 83.678 1.00 77.94 160 THR A O 1
ATOM 1321 N N . GLU A 1 161 ? -29.740 -2.410 83.209 1.00 79.75 161 GLU A N 1
ATOM 1322 C CA . GLU A 1 161 ? -30.452 -1.828 84.356 1.00 79.75 161 GLU A CA 1
ATOM 1323 C C . GLU A 1 161 ? -31.972 -1.925 84.143 1.00 79.75 161 GLU A C 1
ATOM 1325 O O . GLU A 1 161 ? -32.460 -1.724 83.029 1.00 79.75 161 GLU A O 1
ATOM 1330 N N . LEU A 1 162 ? -32.709 -2.280 85.197 1.00 74.00 162 LEU A N 1
ATOM 1331 C CA . LEU A 1 162 ? -34.167 -2.389 85.199 1.00 74.00 162 LEU A CA 1
ATOM 1332 C C . LEU A 1 162 ? -34.757 -1.213 85.984 1.00 74.00 162 LEU A C 1
ATOM 1334 O O . LEU A 1 162 ? -34.639 -1.159 87.207 1.00 74.00 162 LEU A O 1
ATOM 1338 N N . ASP A 1 163 ? -35.433 -0.295 85.296 1.00 70.19 163 ASP A N 1
ATOM 1339 C CA . ASP A 1 163 ? -36.154 0.801 85.951 1.00 70.19 163 ASP A CA 1
ATOM 1340 C C . ASP A 1 163 ? -37.476 0.310 86.573 1.00 70.19 163 ASP A C 1
ATOM 1342 O O . ASP A 1 163 ? -38.055 -0.689 86.146 1.00 70.19 163 ASP A O 1
ATOM 1346 N N . GLU A 1 164 ? -38.046 1.060 87.529 1.00 61.72 164 GLU A N 1
ATOM 1347 C CA . GLU A 1 164 ? -39.322 0.716 88.201 1.00 61.72 164 GLU A CA 1
ATOM 1348 C C . GLU A 1 164 ? -40.496 0.446 87.230 1.00 61.72 164 GLU A C 1
ATOM 1350 O O . GLU A 1 164 ? -41.483 -0.210 87.587 1.00 61.72 164 GLU A O 1
ATOM 1355 N N . LYS A 1 165 ? -40.391 0.942 85.990 1.00 59.75 165 LYS A N 1
ATOM 1356 C CA . LYS A 1 165 ? -41.360 0.747 84.903 1.00 59.75 165 LYS A CA 1
ATOM 1357 C C . LYS A 1 165 ? -41.069 -0.475 84.020 1.00 59.75 165 LYS A C 1
ATOM 1359 O O . LYS A 1 165 ? -42.006 -1.001 83.420 1.00 59.75 165 LYS A O 1
ATOM 1364 N N . GLU A 1 166 ? -39.829 -0.954 83.959 1.00 64.31 166 GLU A N 1
ATOM 1365 C CA . GLU A 1 166 ? -39.377 -2.046 83.088 1.00 64.31 166 GLU A CA 1
ATOM 1366 C C . GLU A 1 166 ? -39.047 -3.297 83.912 1.00 64.31 166 GLU A C 1
ATOM 1368 O O . GLU A 1 166 ? -37.903 -3.628 84.204 1.00 64.31 166 GLU A O 1
ATOM 1373 N N . LYS A 1 167 ? -40.091 -4.036 84.301 1.00 69.38 167 LYS A N 1
ATOM 1374 C CA . LYS A 1 167 ? -39.926 -5.364 84.914 1.00 69.38 167 LYS A CA 1
ATOM 1375 C C . LYS A 1 167 ? -39.475 -6.382 83.863 1.00 69.38 167 LYS A C 1
ATOM 1377 O O . LYS A 1 167 ? -39.741 -6.203 82.680 1.00 69.38 167 LYS A O 1
ATOM 1382 N N . ILE A 1 168 ? -38.915 -7.516 84.301 1.00 70.31 168 ILE A N 1
ATOM 1383 C CA . ILE A 1 168 ? -38.490 -8.643 83.436 1.00 70.31 168 ILE A CA 1
ATOM 1384 C C . ILE A 1 168 ? -39.561 -9.025 82.394 1.00 70.31 168 ILE A C 1
ATOM 1386 O O . ILE A 1 168 ? -39.240 -9.331 81.249 1.00 70.31 168 ILE A O 1
ATOM 1390 N N . ASP A 1 169 ? -40.843 -8.997 82.775 1.00 71.12 169 ASP A N 1
ATOM 1391 C CA . ASP A 1 169 ? -41.956 -9.354 81.884 1.00 71.12 169 ASP A CA 1
ATOM 1392 C C . ASP A 1 169 ? -42.253 -8.286 80.799 1.00 71.12 169 ASP A C 1
ATOM 1394 O O . ASP A 1 169 ? -42.972 -8.576 79.839 1.00 71.12 169 ASP A O 1
ATOM 1398 N N . GLY A 1 170 ? -41.707 -7.074 80.945 1.00 69.12 170 GLY A N 1
ATOM 1399 C CA . GLY A 1 170 ? -41.790 -5.953 80.005 1.00 69.12 170 GLY A CA 1
ATOM 1400 C C . GLY A 1 170 ? -40.603 -5.837 79.043 1.00 69.12 170 GLY A C 1
ATOM 1401 O O . GLY A 1 170 ? -40.644 -4.990 78.154 1.00 69.12 170 GLY A O 1
ATOM 1402 N N . LEU A 1 171 ? -39.576 -6.686 79.180 1.00 74.00 171 LEU A N 1
ATOM 1403 C CA . LEU A 1 171 ? -38.440 -6.698 78.257 1.00 74.00 171 LEU A CA 1
ATOM 1404 C C . LEU A 1 171 ? -38.883 -7.059 76.825 1.00 74.00 171 LEU A C 1
ATOM 1406 O O . LEU A 1 171 ? -39.797 -7.879 76.650 1.00 74.00 171 LEU A O 1
ATOM 1410 N N . PRO A 1 172 ? -38.225 -6.501 75.787 1.00 72.75 172 PRO A N 1
ATOM 1411 C CA . PRO A 1 172 ? -38.531 -6.811 74.396 1.00 72.75 172 PRO A CA 1
ATOM 1412 C C . PRO A 1 172 ? -38.473 -8.319 74.130 1.00 72.75 172 PRO A C 1
ATOM 1414 O O . PRO A 1 172 ? -37.458 -8.979 74.355 1.00 72.75 172 PRO A O 1
ATOM 1417 N N . LYS A 1 173 ? -39.577 -8.884 73.635 1.00 73.81 173 LYS A N 1
ATOM 1418 C CA . LYS A 1 173 ? -39.651 -10.303 73.272 1.00 73.81 173 LYS A CA 1
ATOM 1419 C C . LYS A 1 173 ? -39.122 -10.499 71.857 1.00 73.81 173 LYS A C 1
ATOM 1421 O O . LYS A 1 173 ? -39.560 -9.826 70.927 1.00 73.81 173 LYS A O 1
ATOM 1426 N N . ASN A 1 174 ? -38.214 -11.455 71.691 1.00 68.25 174 ASN A N 1
ATOM 1427 C CA . ASN A 1 174 ? -37.741 -11.853 70.374 1.00 68.25 174 ASN A CA 1
ATOM 1428 C C . ASN A 1 174 ? -38.769 -12.788 69.711 1.00 68.25 174 ASN A C 1
ATOM 1430 O O . ASN A 1 174 ? -38.927 -13.936 70.124 1.00 68.25 174 ASN A O 1
ATOM 1434 N N . TYR A 1 175 ? -39.467 -12.295 68.685 1.00 67.94 175 TYR A N 1
ATOM 1435 C CA . TYR A 1 175 ? -40.457 -13.066 67.922 1.00 67.94 175 TYR A CA 1
ATOM 1436 C C . TYR A 1 175 ? -39.884 -13.737 66.663 1.00 67.94 175 TYR A C 1
ATOM 1438 O O . TYR A 1 175 ? -40.617 -14.422 65.956 1.00 67.94 175 TYR A O 1
ATOM 1446 N N . ILE A 1 176 ? -38.580 -13.594 66.390 1.00 63.66 176 ILE A N 1
ATOM 1447 C CA . ILE A 1 176 ? -37.927 -14.172 65.200 1.00 63.66 176 ILE A CA 1
ATOM 1448 C C . ILE A 1 176 ? -37.992 -15.710 65.223 1.00 63.66 176 ILE A C 1
ATOM 1450 O O . ILE A 1 176 ? -38.038 -16.347 64.177 1.00 63.66 176 ILE A O 1
ATOM 1454 N N . VAL A 1 177 ? -38.083 -16.313 66.413 1.00 57.59 177 VAL A N 1
ATOM 1455 C CA . VAL A 1 177 ? -38.145 -17.775 66.600 1.00 57.59 177 VAL A CA 1
ATOM 1456 C C . VAL A 1 177 ? -39.539 -18.361 66.296 1.00 57.59 177 VAL A C 1
ATOM 1458 O O . VAL A 1 177 ? -39.682 -19.576 66.236 1.00 57.59 177 VAL A O 1
ATOM 1461 N N . PHE A 1 178 ? -40.573 -17.533 66.089 1.00 54.44 178 PHE A N 1
ATOM 1462 C CA . PHE A 1 178 ? -41.944 -18.008 65.834 1.00 54.44 178 PHE A CA 1
ATOM 1463 C C . PHE A 1 178 ? -42.319 -18.146 64.345 1.00 54.44 178 PHE A C 1
ATOM 1465 O O . PHE A 1 178 ? -43.396 -18.661 64.066 1.00 54.44 178 PHE A O 1
ATOM 1472 N N . ASN A 1 179 ? -41.450 -17.753 63.403 1.00 47.25 179 ASN A N 1
ATOM 1473 C CA . ASN A 1 179 ? -41.659 -17.946 61.958 1.00 47.25 179 ASN A CA 1
ATOM 1474 C C . ASN A 1 179 ? -40.719 -19.029 61.383 1.00 47.25 179 ASN A C 1
ATOM 1476 O O . ASN A 1 179 ? -39.915 -18.746 60.493 1.00 47.25 179 ASN A O 1
ATOM 1480 N N . MET A 1 180 ? -40.820 -20.256 61.905 1.00 40.47 180 MET A N 1
ATOM 1481 C CA . MET A 1 180 ? -40.409 -21.470 61.178 1.00 40.47 180 MET A CA 1
ATOM 1482 C C . MET A 1 180 ? -41.626 -22.139 60.552 1.00 40.47 180 MET A C 1
ATOM 1484 O O . MET A 1 180 ? -42.665 -22.209 61.247 1.00 40.47 180 MET A O 1
#

Secondary structure (DSSP, 8-state):
--HHHHHHHHHHHHHHHHHHHHHHHHHHHHHHHHHHHHHHHHHHHHHHHHHHHHHHHHHHHHHHHHHHHHHHHHHHHHHHHHHHHHHHHHHHHHHHHHHHHHHHHHHHHHHHHHHHHHHHHHHHHHHTTS-TT-----HHHHHHHB-SSEEE-TTT--EEE--TT--GGGSPP--GGG--

Organism: NCBI:txid1503980

InterPro domains:
  IPR013083 Zinc finger, RING/FYVE/PHD-type [G3DSA:3.30.40.10] (116-180)
  IPR017907 Zinc finger, RING-type, conserved site [PS00518] (133-142)
  IPR018957 Zinc finger, C3HC4 RING-type [PF00097] (129-154)

pLDDT: mean 86.63, std 14.04, range [40.47, 98.5]

Foldseek 3Di:
DPPVVVVVVVVVVVVVVVVVVVVVVVVVVVVVVVVVVVVVVVVVVVVVVVVVVVVVVVVVVVVVVVVVVVVVVVVVVVVVVVVVVVVVVVVVVVVVVVVVVVVVVVVVVVVVVVVVVVVVVVVVVVCVLAPVVNDDDDLVVQVVQDDPFWHQDPPPRDIDGADPVRDSVNHDDDCVVVPD